Protein AF-A0A820GIW1-F1 (afdb_monomer_lite)

Structure (mmCIF, N/CA/C/O backbone):
data_AF-A0A820GIW1-F1
#
_entry.id   AF-A0A820GIW1-F1
#
loop_
_atom_site.group_PDB
_atom_site.id
_atom_site.type_symbol
_atom_site.label_atom_id
_atom_site.label_alt_id
_atom_site.label_comp_id
_atom_site.label_asym_id
_atom_site.label_entity_id
_atom_site.label_seq_id
_atom_site.pdbx_PDB_ins_code
_atom_site.Cartn_x
_atom_site.Cartn_y
_atom_site.Cartn_z
_atom_site.occupancy
_atom_site.B_iso_or_equiv
_atom_site.auth_seq_id
_atom_site.auth_comp_id
_atom_site.auth_asym_id
_atom_site.auth_atom_id
_atom_site.pdbx_PDB_model_num
ATOM 1 N N . MET A 1 1 ? -7.546 -5.037 35.128 1.00 38.88 1 MET A N 1
ATOM 2 C CA . MET A 1 1 ? -7.053 -5.198 33.742 1.00 38.88 1 MET A CA 1
ATOM 3 C C . MET A 1 1 ? -8.025 -4.453 32.841 1.00 38.88 1 MET A C 1
ATOM 5 O O . MET A 1 1 ? -9.143 -4.914 32.668 1.00 38.88 1 MET A O 1
ATOM 9 N N . SER A 1 2 ? -7.679 -3.224 32.452 1.00 40.31 2 SER A N 1
ATOM 10 C CA . SER A 1 2 ? -8.613 -2.274 31.830 1.00 40.31 2 SER A CA 1
ATOM 11 C C . SER A 1 2 ? -8.809 -2.597 30.346 1.00 40.31 2 SER A C 1
ATOM 13 O O . SER A 1 2 ? -7.866 -2.493 29.566 1.00 40.31 2 SER A O 1
ATOM 15 N N . TYR A 1 3 ? -10.025 -2.989 29.961 1.00 52.97 3 TYR A N 1
ATOM 16 C CA . TYR A 1 3 ? -10.436 -3.235 28.574 1.00 52.97 3 TYR A CA 1
ATOM 17 C C . TYR A 1 3 ? -10.751 -1.920 27.847 1.00 52.97 3 TYR A C 1
ATOM 19 O O . TYR A 1 3 ? -11.880 -1.666 27.440 1.00 52.97 3 TYR A O 1
ATOM 27 N N . LEU A 1 4 ? -9.741 -1.068 27.681 1.00 46.78 4 LEU A N 1
ATOM 28 C CA . LEU A 1 4 ? -9.825 0.134 26.848 1.00 46.78 4 LEU A CA 1
ATOM 29 C C . LEU A 1 4 ? -9.009 -0.059 25.564 1.00 46.78 4 LEU A C 1
ATOM 31 O O . LEU A 1 4 ? -8.175 0.768 25.209 1.00 46.78 4 LEU A O 1
ATOM 35 N N . TYR A 1 5 ? -9.259 -1.156 24.843 1.00 52.72 5 TYR A N 1
ATOM 36 C CA . TYR A 1 5 ? -8.835 -1.287 23.445 1.00 52.72 5 TYR A CA 1
ATOM 37 C C . TYR A 1 5 ? -9.809 -0.499 22.562 1.00 52.72 5 TYR A C 1
ATOM 39 O O . TYR A 1 5 ? -10.655 -1.051 21.867 1.00 52.72 5 TYR A O 1
ATOM 47 N N . GLY A 1 6 ? -9.767 0.825 22.698 1.00 59.09 6 GLY A N 1
ATOM 48 C CA . GLY A 1 6 ? -10.658 1.730 21.984 1.00 59.09 6 GLY A CA 1
ATOM 49 C C . GLY A 1 6 ? -10.264 1.930 20.511 1.00 59.09 6 GLY A C 1
ATOM 50 O O . GLY A 1 6 ? -9.122 1.648 20.134 1.00 59.09 6 GLY A O 1
ATOM 51 N N . PRO A 1 7 ? -11.164 2.519 19.697 1.00 61.25 7 PRO A N 1
ATOM 52 C CA . PRO A 1 7 ? -10.961 2.833 18.271 1.00 61.25 7 PRO A CA 1
ATOM 53 C C . PRO A 1 7 ? -9.671 3.611 17.949 1.00 61.25 7 PRO A C 1
ATOM 55 O O . PRO A 1 7 ? -9.206 3.612 16.814 1.00 61.25 7 PRO A O 1
ATOM 58 N N . LYS A 1 8 ? -9.048 4.241 18.950 1.00 62.84 8 LYS A N 1
ATOM 59 C CA . LYS A 1 8 ? -7.777 4.962 18.828 1.00 62.84 8 LYS A CA 1
ATOM 60 C C . LYS A 1 8 ? -6.588 4.048 18.487 1.00 62.84 8 LYS A C 1
ATOM 62 O O . LYS A 1 8 ? -5.774 4.413 17.653 1.00 62.84 8 LYS A O 1
ATOM 67 N N . ILE A 1 9 ? -6.526 2.842 19.063 1.00 70.88 9 ILE A N 1
ATOM 68 C CA . ILE A 1 9 ? -5.434 1.883 18.797 1.00 70.88 9 ILE A CA 1
ATOM 69 C C . ILE A 1 9 ? -5.519 1.350 17.361 1.00 70.88 9 ILE A C 1
ATOM 71 O O . ILE A 1 9 ? -4.498 1.127 16.715 1.00 70.88 9 ILE A O 1
ATOM 75 N N . ILE A 1 10 ? -6.743 1.176 16.853 1.00 78.69 10 ILE A N 1
ATOM 76 C CA . ILE A 1 10 ? -6.997 0.726 15.481 1.00 78.69 10 ILE A CA 1
ATOM 77 C C . ILE A 1 10 ? -6.526 1.798 14.493 1.00 78.69 10 ILE A C 1
ATOM 79 O O . ILE A 1 10 ? -5.738 1.486 13.606 1.00 78.69 10 ILE A O 1
ATOM 83 N N . LYS A 1 11 ? -6.899 3.065 14.714 1.00 82.12 11 LYS A N 1
ATOM 84 C CA . LYS A 1 11 ? -6.430 4.211 13.916 1.00 82.12 11 LYS A CA 1
ATOM 85 C C . LYS A 1 11 ? -4.911 4.319 13.854 1.00 82.12 11 LYS A C 1
ATOM 87 O O . LYS A 1 11 ? -4.337 4.395 12.770 1.00 82.12 11 LYS A O 1
ATOM 92 N N . ASP A 1 12 ? -4.249 4.271 15.007 1.00 87.38 12 ASP A N 1
ATOM 93 C CA . ASP A 1 12 ? -2.789 4.372 15.069 1.00 87.38 12 ASP A CA 1
ATOM 94 C C . ASP A 1 12 ? -2.118 3.208 14.322 1.00 87.38 12 ASP A C 1
ATOM 96 O O . ASP A 1 12 ? -1.111 3.391 13.629 1.00 87.38 12 ASP A O 1
ATOM 100 N N . LYS A 1 13 ? -2.699 2.003 14.402 1.00 86.94 13 LYS A N 1
ATOM 101 C CA . LYS A 1 13 ? -2.212 0.826 13.677 1.00 86.94 13 LYS A CA 1
ATOM 102 C C . LYS A 1 13 ? -2.390 0.958 12.162 1.00 86.94 13 LYS A C 1
ATOM 104 O O . LYS A 1 13 ? -1.460 0.629 11.429 1.00 86.94 13 LYS A O 1
ATOM 109 N N . ILE A 1 14 ? -3.534 1.465 11.707 1.00 88.31 14 ILE A N 1
ATOM 110 C CA . ILE A 1 14 ? -3.823 1.726 10.290 1.00 88.31 14 ILE A CA 1
ATOM 111 C C . ILE A 1 14 ? -2.797 2.704 9.714 1.00 88.31 14 ILE A C 1
ATOM 113 O O . ILE A 1 14 ? -2.124 2.397 8.729 1.00 88.31 14 ILE A O 1
ATOM 117 N N . LEU A 1 15 ? -2.606 3.846 10.380 1.00 90.38 15 LEU A N 1
ATOM 118 C CA . LEU A 1 15 ? -1.643 4.862 9.955 1.00 90.38 15 LEU A CA 1
ATOM 119 C C . LEU A 1 15 ? -0.205 4.326 9.954 1.00 90.38 15 LEU A C 1
ATOM 121 O O . LEU A 1 15 ? 0.573 4.635 9.050 1.00 90.38 15 LEU A O 1
ATOM 125 N N . THR A 1 16 ? 0.145 3.487 10.934 1.00 92.69 16 THR A N 1
ATOM 126 C CA . THR A 1 16 ? 1.459 2.830 10.991 1.00 92.69 16 THR A CA 1
ATOM 127 C C . THR A 1 16 ? 1.681 1.915 9.787 1.00 92.69 16 THR A C 1
ATOM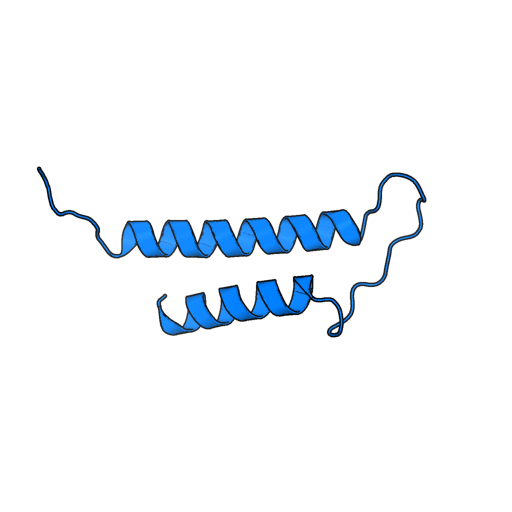 129 O O . THR A 1 16 ? 2.753 1.959 9.184 1.00 92.69 16 THR A O 1
ATOM 132 N N . ASN A 1 17 ? 0.680 1.117 9.409 1.00 91.25 17 ASN A N 1
ATOM 133 C CA . ASN A 1 17 ? 0.780 0.196 8.277 1.00 91.25 17 ASN A CA 1
ATOM 134 C C . ASN A 1 17 ? 0.898 0.947 6.938 1.00 91.25 17 ASN A C 1
ATOM 136 O O . ASN A 1 17 ? 1.774 0.627 6.138 1.00 91.25 17 ASN A O 1
ATOM 140 N N . ILE A 1 18 ? 0.093 1.996 6.728 1.00 93.31 18 ILE A N 1
ATOM 141 C CA . ILE A 1 18 ? 0.179 2.847 5.526 1.00 93.31 18 ILE A CA 1
ATOM 142 C C . ILE A 1 18 ? 1.561 3.504 5.427 1.00 93.31 18 ILE A C 1
ATOM 144 O O . ILE A 1 18 ? 2.201 3.468 4.378 1.00 93.31 18 ILE A O 1
ATOM 148 N N . SER A 1 19 ? 2.054 4.073 6.531 1.00 94.75 19 SER A N 1
ATOM 149 C CA . SER A 1 19 ? 3.370 4.718 6.580 1.00 94.75 19 SER A CA 1
ATOM 150 C C . SER A 1 19 ? 4.504 3.741 6.254 1.00 94.75 19 SER A C 1
ATOM 152 O O . SER A 1 19 ? 5.422 4.080 5.505 1.00 94.75 19 SER A O 1
ATOM 154 N N . ALA A 1 20 ? 4.429 2.508 6.766 1.00 93.69 20 ALA A N 1
ATOM 155 C CA . ALA A 1 20 ? 5.398 1.461 6.457 1.00 93.69 20 ALA A CA 1
ATOM 156 C C . ALA A 1 20 ? 5.382 1.079 4.967 1.00 93.69 20 ALA A C 1
ATOM 158 O O . ALA A 1 20 ? 6.447 1.004 4.355 1.00 93.69 20 ALA A O 1
ATOM 159 N N . ALA A 1 21 ? 4.198 0.912 4.368 1.00 93.56 21 ALA A N 1
ATOM 160 C CA . ALA A 1 21 ? 4.064 0.585 2.949 1.00 93.56 21 ALA A CA 1
ATOM 161 C C . ALA A 1 21 ? 4.621 1.693 2.036 1.00 93.56 21 ALA A C 1
ATOM 163 O O . ALA A 1 21 ? 5.375 1.408 1.107 1.00 93.56 21 ALA A O 1
ATOM 164 N N . ILE A 1 22 ? 4.340 2.967 2.340 1.00 92.62 22 ILE A N 1
ATOM 165 C CA . ILE A 1 22 ? 4.886 4.111 1.585 1.00 92.62 22 ILE A CA 1
ATOM 166 C C . ILE A 1 22 ? 6.416 4.151 1.670 1.00 92.62 22 ILE A C 1
ATOM 168 O O . ILE A 1 22 ? 7.085 4.395 0.665 1.00 92.62 22 ILE A O 1
ATOM 172 N N . ARG A 1 23 ? 6.992 3.899 2.853 1.00 92.69 23 ARG A N 1
ATOM 173 C CA . ARG A 1 23 ? 8.453 3.857 3.028 1.00 92.69 23 ARG A CA 1
ATOM 174 C C . ARG A 1 23 ? 9.098 2.753 2.207 1.00 92.69 23 ARG A C 1
ATOM 176 O O . ARG A 1 23 ? 10.161 2.981 1.642 1.00 92.69 23 ARG A O 1
ATOM 183 N N . GLU A 1 24 ? 8.463 1.591 2.126 1.00 90.06 24 GLU A N 1
ATOM 184 C CA . GLU A 1 24 ? 8.970 0.480 1.326 1.00 90.06 24 GLU A CA 1
ATOM 185 C C . GLU A 1 24 ? 8.924 0.799 -0.174 1.00 90.06 24 GLU A C 1
ATOM 187 O O . GLU A 1 24 ? 9.913 0.590 -0.872 1.00 90.06 24 GLU A O 1
ATOM 192 N N . ILE A 1 25 ? 7.833 1.404 -0.659 1.00 90.00 25 ILE A N 1
ATOM 193 C CA . ILE A 1 25 ? 7.740 1.901 -2.042 1.00 90.00 25 ILE A CA 1
ATOM 194 C C . ILE A 1 25 ? 8.848 2.921 -2.326 1.00 90.00 25 ILE A C 1
ATOM 196 O O . ILE A 1 25 ? 9.535 2.827 -3.340 1.00 90.00 25 ILE A O 1
ATOM 200 N N . HIS A 1 26 ? 9.059 3.873 -1.415 1.00 88.12 26 HIS A N 1
ATOM 201 C CA . HIS A 1 26 ? 10.112 4.874 -1.557 1.00 88.12 26 HIS A CA 1
ATOM 202 C C . HIS A 1 26 ? 11.508 4.237 -1.576 1.00 88.12 26 HIS A C 1
ATOM 204 O O . HIS A 1 26 ? 12.339 4.610 -2.397 1.00 88.12 26 HIS A O 1
ATOM 210 N N . ARG A 1 27 ? 11.766 3.251 -0.709 1.00 86.38 27 ARG A N 1
ATOM 211 C CA . ARG A 1 27 ? 13.031 2.502 -0.676 1.00 86.38 27 ARG A CA 1
ATOM 212 C C . ARG A 1 27 ? 13.316 1.812 -2.011 1.00 86.38 27 ARG A C 1
ATOM 214 O O . ARG A 1 27 ? 14.454 1.793 -2.449 1.00 86.38 27 ARG A O 1
ATOM 221 N N . LEU A 1 28 ? 12.291 1.263 -2.657 1.00 85.00 28 LEU A N 1
ATOM 222 C CA . LEU A 1 28 ? 12.424 0.585 -3.950 1.00 85.00 28 LEU A CA 1
ATOM 223 C C . LEU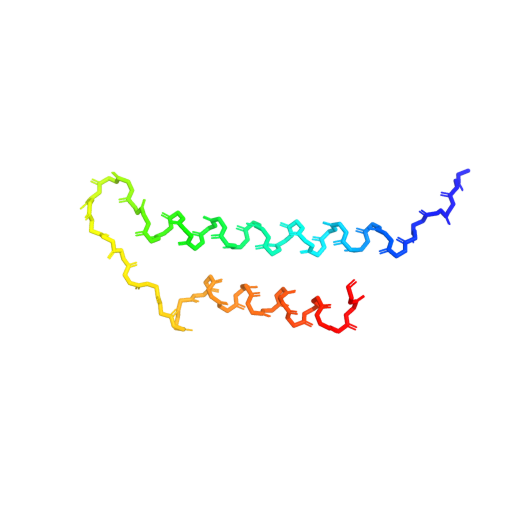 A 1 28 ? 12.578 1.555 -5.119 1.00 85.00 28 LEU A C 1
ATOM 225 O O . LEU A 1 28 ? 13.245 1.232 -6.097 1.00 85.00 28 LEU A O 1
ATOM 229 N N . ALA A 1 29 ? 11.942 2.723 -5.031 1.00 83.38 29 ALA A N 1
ATOM 230 C CA . ALA A 1 29 ? 12.067 3.776 -6.032 1.00 83.38 29 ALA A CA 1
ATOM 231 C C . ALA A 1 29 ? 13.453 4.440 -5.995 1.00 83.38 29 ALA A C 1
ATOM 233 O O . ALA A 1 29 ? 13.965 4.857 -7.033 1.00 83.38 29 ALA A O 1
ATOM 234 N N . VAL A 1 30 ? 14.053 4.532 -4.806 1.00 79.75 30 VAL A N 1
ATOM 235 C CA . VAL A 1 30 ? 15.341 5.187 -4.538 1.00 79.75 30 VAL A CA 1
ATOM 236 C C . VAL A 1 30 ? 16.394 4.136 -4.184 1.00 79.75 30 VAL A C 1
ATOM 238 O O . VAL A 1 30 ? 17.051 4.249 -3.159 1.00 79.75 30 VAL A O 1
ATOM 241 N N . ASP A 1 31 ? 16.523 3.078 -4.991 1.00 68.88 31 ASP A N 1
ATOM 242 C CA . ASP A 1 31 ? 17.544 2.050 -4.758 1.00 68.88 31 ASP A CA 1
ATOM 243 C C . ASP A 1 31 ? 18.941 2.706 -4.780 1.00 68.88 31 ASP A C 1
ATOM 245 O O . ASP A 1 31 ? 19.448 3.124 -5.827 1.00 68.88 31 ASP A O 1
ATOM 249 N N . ASP A 1 32 ? 19.498 2.883 -3.579 1.00 57.94 32 ASP A N 1
ATOM 250 C CA . ASP A 1 32 ? 20.584 3.822 -3.245 1.00 57.94 32 ASP A CA 1
ATOM 251 C C . ASP A 1 32 ? 21.914 3.446 -3.929 1.00 57.94 32 ASP A C 1
ATOM 253 O O . ASP A 1 32 ? 22.830 4.258 -4.044 1.00 57.94 32 ASP A O 1
ATOM 257 N N . ASP A 1 33 ? 22.005 2.213 -4.435 1.00 61.44 33 ASP A N 1
ATOM 258 C CA . ASP A 1 33 ? 23.243 1.610 -4.931 1.00 61.44 33 ASP A CA 1
ATOM 259 C C . ASP A 1 33 ? 23.450 1.779 -6.449 1.00 61.44 33 ASP A C 1
ATOM 261 O O . ASP A 1 33 ? 24.561 1.600 -6.942 1.00 61.44 33 ASP A O 1
ATOM 265 N N . ASN A 1 34 ? 22.411 2.154 -7.214 1.00 59.28 34 ASN A N 1
ATOM 266 C CA . ASN A 1 34 ? 22.487 2.157 -8.685 1.00 59.28 34 ASN A CA 1
ATOM 267 C C . ASN A 1 34 ? 22.020 3.444 -9.386 1.00 59.28 34 ASN A C 1
ATOM 269 O O . ASN A 1 34 ? 21.979 3.466 -10.616 1.00 59.28 34 ASN A O 1
ATOM 273 N N . GLN A 1 35 ? 21.652 4.508 -8.651 1.00 57.41 35 GLN A N 1
ATOM 274 C CA . GLN A 1 35 ? 21.149 5.803 -9.180 1.00 57.41 35 GLN A CA 1
ATOM 275 C C . GLN A 1 35 ? 20.038 5.703 -10.245 1.00 57.41 35 GLN A C 1
ATOM 277 O O . GLN A 1 35 ? 19.686 6.686 -10.898 1.00 57.41 35 GLN A O 1
ATOM 282 N N . THR A 1 36 ? 19.461 4.521 -10.436 1.00 57.56 36 THR A N 1
ATOM 283 C CA . THR A 1 36 ? 18.451 4.275 -11.451 1.00 57.56 36 THR A CA 1
ATOM 284 C C . THR A 1 36 ? 17.135 4.270 -10.707 1.00 57.56 36 THR A C 1
ATOM 286 O O . THR A 1 36 ? 16.771 3.264 -10.106 1.00 57.56 36 THR A O 1
ATOM 289 N N . SER A 1 37 ? 16.451 5.416 -10.679 1.00 65.19 37 SER A N 1
ATOM 290 C CA . SER A 1 37 ? 15.119 5.485 -10.085 1.00 65.19 37 SER A CA 1
ATOM 291 C C . SER A 1 37 ? 14.227 4.450 -10.761 1.00 65.19 37 SER A C 1
ATOM 293 O O . SER A 1 37 ? 13.895 4.577 -11.943 1.00 65.19 37 SER A O 1
ATOM 295 N N . ARG A 1 38 ? 13.866 3.397 -10.026 1.00 78.88 38 ARG A N 1
ATOM 296 C CA . ARG A 1 38 ? 12.934 2.394 -10.526 1.00 78.88 38 ARG A CA 1
ATOM 297 C C . ARG A 1 38 ? 11.563 3.045 -10.589 1.00 78.88 38 ARG A C 1
ATOM 299 O O . ARG A 1 38 ? 11.047 3.525 -9.581 1.00 78.88 38 ARG A O 1
ATOM 306 N N . ILE A 1 39 ? 10.964 3.042 -11.775 1.00 81.94 39 ILE A N 1
ATOM 307 C CA . ILE A 1 39 ? 9.569 3.441 -11.931 1.00 81.94 39 ILE A CA 1
ATOM 30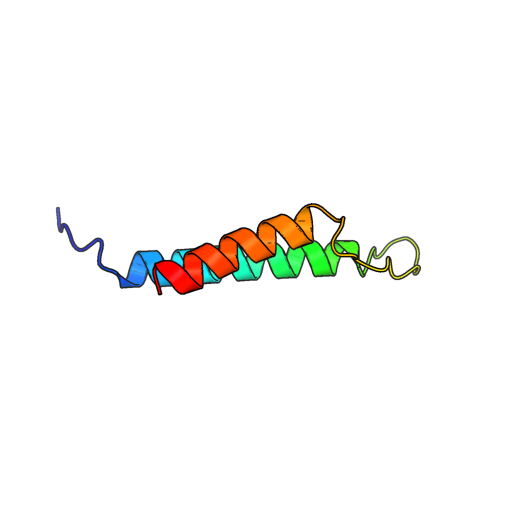8 C C . ILE A 1 39 ? 8.723 2.371 -11.247 1.00 81.94 39 ILE A C 1
ATOM 310 O O . ILE A 1 39 ? 8.711 1.219 -11.675 1.00 81.94 39 ILE A O 1
ATOM 314 N N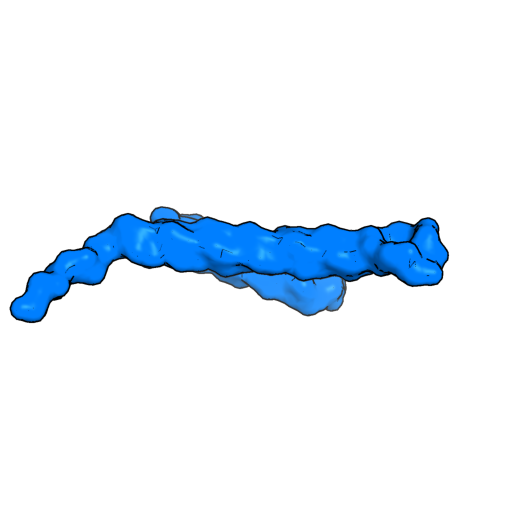 . ILE A 1 40 ? 8.055 2.763 -10.167 1.00 85.62 40 ILE A N 1
ATOM 315 C CA . ILE A 1 40 ? 7.070 1.927 -9.489 1.00 85.62 40 ILE A CA 1
ATOM 316 C C . ILE A 1 40 ? 5.759 2.027 -10.264 1.00 85.62 40 ILE A C 1
ATOM 318 O O . ILE A 1 40 ? 5.297 3.118 -10.601 1.00 85.62 40 ILE A O 1
ATOM 322 N N . THR A 1 41 ? 5.178 0.878 -10.558 1.00 87.31 41 THR A N 1
ATOM 323 C CA . THR A 1 41 ? 3.977 0.706 -11.367 1.00 87.31 41 THR A CA 1
ATOM 324 C C . THR A 1 41 ? 2.889 0.007 -10.561 1.00 87.31 41 THR A C 1
ATOM 326 O O . THR A 1 41 ? 3.132 -0.521 -9.479 1.00 87.31 41 THR A O 1
ATOM 329 N N 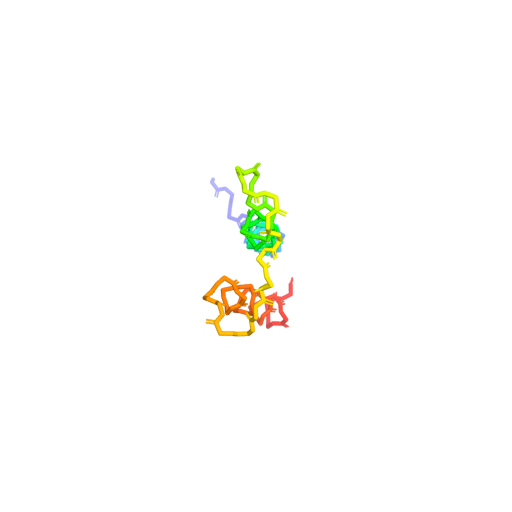. ASN A 1 42 ? 1.671 -0.025 -11.099 1.00 86.62 42 ASN A N 1
ATOM 330 C CA . ASN A 1 42 ? 0.555 -0.708 -10.445 1.00 86.62 42 ASN A CA 1
ATOM 331 C C . ASN A 1 42 ? 0.723 -2.233 -10.380 1.00 86.62 42 ASN A C 1
ATOM 333 O O . ASN A 1 42 ? -0.007 -2.855 -9.622 1.00 86.62 42 ASN A O 1
ATOM 337 N N . ASP A 1 43 ? 1.658 -2.811 -11.139 1.00 88.75 43 ASP A N 1
ATOM 338 C CA . ASP A 1 43 ? 1.953 -4.249 -11.112 1.00 88.75 43 ASP A CA 1
ATOM 339 C C . ASP A 1 43 ? 2.891 -4.629 -9.948 1.00 88.75 43 ASP A C 1
ATOM 341 O O . ASP A 1 43 ? 3.098 -5.809 -9.654 1.00 88.75 43 ASP A O 1
ATOM 345 N N . ASP A 1 44 ? 3.484 -3.639 -9.272 1.00 88.44 44 ASP A N 1
ATOM 346 C CA . ASP A 1 44 ? 4.361 -3.868 -8.133 1.00 88.44 44 ASP A CA 1
ATOM 347 C C . ASP A 1 44 ? 3.546 -4.243 -6.889 1.00 88.44 44 ASP A C 1
ATOM 349 O O . ASP A 1 44 ? 2.658 -3.513 -6.439 1.00 88.44 44 ASP A O 1
ATOM 353 N N . TRP A 1 45 ? 3.893 -5.375 -6.268 1.00 89.75 45 TRP A N 1
ATOM 354 C CA . TRP A 1 45 ? 3.163 -5.900 -5.109 1.00 89.75 45 TRP A CA 1
ATOM 355 C C . TRP A 1 45 ? 3.098 -4.908 -3.937 1.00 89.75 45 TRP A C 1
ATOM 357 O O . TRP A 1 45 ? 2.137 -4.913 -3.170 1.00 89.75 45 TRP A O 1
ATOM 367 N N . GLN A 1 46 ? 4.089 -4.025 -3.802 1.00 90.81 46 GLN A N 1
ATOM 368 C CA . GLN A 1 46 ? 4.123 -3.000 -2.763 1.00 90.81 46 GLN A CA 1
ATOM 369 C C . GLN A 1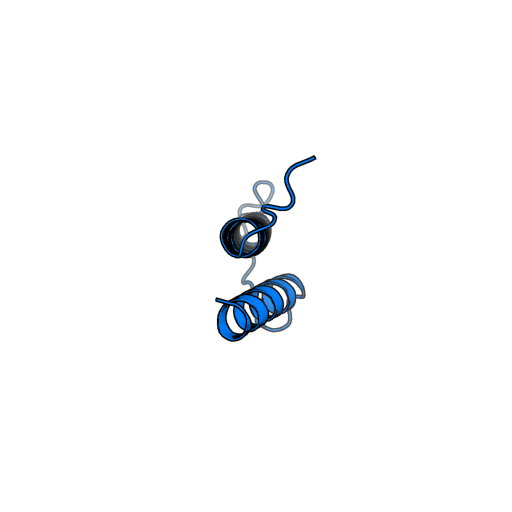 46 ? 3.031 -1.946 -2.955 1.00 90.81 46 GLN A C 1
ATOM 371 O O . GLN A 1 46 ? 2.481 -1.458 -1.968 1.00 90.81 46 GLN A O 1
ATOM 376 N N . VAL A 1 47 ? 2.679 -1.630 -4.206 1.00 91.50 47 VAL A N 1
ATOM 377 C CA . VAL A 1 47 ? 1.552 -0.744 -4.518 1.00 91.50 47 VAL A CA 1
ATOM 378 C C . VAL A 1 47 ? 0.242 -1.427 -4.144 1.00 91.50 47 VAL A C 1
ATOM 380 O O . VAL A 1 47 ? -0.586 -0.809 -3.480 1.00 91.50 47 VAL A O 1
ATOM 383 N N . HIS A 1 48 ? 0.083 -2.715 -4.458 1.00 93.19 48 HIS A N 1
ATOM 384 C CA . HIS A 1 48 ? -1.084 -3.487 -4.020 1.00 93.19 48 HIS A CA 1
ATOM 385 C C . HIS A 1 48 ? -1.226 -3.522 -2.490 1.00 93.19 48 HIS A C 1
ATOM 387 O O . HIS A 1 48 ? -2.303 -3.248 -1.971 1.00 93.19 48 HIS A O 1
ATOM 393 N N . CYS A 1 49 ? -0.134 -3.763 -1.763 1.00 91.88 49 CYS A N 1
ATOM 394 C CA . CYS A 1 49 ? -0.124 -3.769 -0.298 1.00 91.88 49 CYS A CA 1
ATOM 395 C C . CYS A 1 49 ? -0.526 -2.404 0.300 1.00 91.88 49 CYS A C 1
ATOM 397 O O . CYS A 1 49 ? -1.297 -2.331 1.259 1.00 91.88 49 CYS A O 1
ATOM 399 N N . LEU A 1 50 ? -0.059 -1.298 -0.294 1.00 93.56 50 LEU A N 1
ATOM 400 C CA . LEU A 1 50 ? -0.497 0.043 0.096 1.00 93.56 50 LEU A CA 1
ATOM 401 C C . LEU A 1 50 ? -2.004 0.234 -0.133 1.00 93.56 50 LEU A C 1
ATOM 403 O O . LEU A 1 50 ? -2.682 0.769 0.744 1.00 93.56 50 LEU A O 1
ATOM 407 N N . LEU A 1 51 ? -2.524 -0.197 -1.285 1.00 93.12 51 LEU A N 1
ATOM 408 C CA . LEU A 1 51 ? -3.947 -0.083 -1.609 1.00 93.12 51 LEU A CA 1
ATOM 409 C C . LEU A 1 51 ? -4.816 -0.875 -0.627 1.00 93.12 51 LEU A C 1
ATOM 411 O O . LEU A 1 51 ? -5.794 -0.330 -0.133 1.00 93.12 51 LEU A O 1
ATOM 415 N N . GLU A 1 52 ? -4.418 -2.089 -0.244 1.00 92.31 52 GLU A N 1
ATOM 416 C CA . GLU A 1 52 ? -5.137 -2.875 0.769 1.00 92.31 52 GLU A CA 1
ATOM 417 C C . GLU A 1 52 ? -5.193 -2.163 2.129 1.00 92.31 52 GLU A C 1
ATOM 419 O O . GLU A 1 52 ? -6.228 -2.149 2.801 1.00 92.31 52 GLU A O 1
ATOM 424 N N . HIS A 1 53 ? -4.090 -1.536 2.552 1.00 91.94 53 HIS A N 1
ATOM 425 C CA . HIS A 1 53 ? -4.068 -0.757 3.790 1.00 91.94 53 HIS A CA 1
ATOM 426 C C . HIS A 1 53 ? -4.924 0.511 3.710 1.00 91.94 53 HIS A C 1
ATOM 428 O O . HIS A 1 53 ? -5.538 0.885 4.712 1.00 91.94 53 HIS A O 1
ATOM 434 N N . LEU A 1 54 ? -4.985 1.160 2.546 1.00 92.00 54 LEU A N 1
ATOM 435 C CA . LEU A 1 54 ? -5.850 2.315 2.311 1.00 92.00 54 LEU A CA 1
ATOM 436 C C . LEU A 1 54 ? -7.327 1.917 2.270 1.00 92.00 54 LEU A C 1
ATOM 438 O O . LEU A 1 54 ? -8.138 2.589 2.898 1.00 92.00 54 LEU A O 1
ATOM 442 N N . ASP A 1 55 ? -7.675 0.809 1.620 1.00 93.12 55 ASP A N 1
ATOM 443 C CA . ASP A 1 55 ? -9.038 0.272 1.617 1.00 93.12 55 ASP A CA 1
ATOM 444 C C . ASP A 1 55 ? -9.484 -0.070 3.038 1.00 93.12 55 ASP A C 1
ATOM 446 O O . ASP A 1 55 ? -10.570 0.316 3.474 1.00 93.12 55 ASP A O 1
ATOM 450 N N . PHE A 1 56 ? -8.612 -0.716 3.813 1.00 88.56 56 PHE A N 1
ATOM 451 C CA . PHE A 1 56 ? -8.873 -0.978 5.221 1.00 88.56 56 PHE A CA 1
ATOM 452 C C . PHE A 1 56 ? -9.051 0.327 6.021 1.00 88.56 56 PHE A C 1
ATOM 454 O O . PHE A 1 56 ? -9.966 0.428 6.835 1.00 88.56 56 PHE A O 1
ATOM 461 N N . ALA A 1 57 ? -8.249 1.363 5.767 1.00 88.75 57 ALA A N 1
ATOM 462 C CA . ALA A 1 57 ? -8.437 2.670 6.399 1.00 88.75 57 ALA A CA 1
ATOM 463 C C . ALA A 1 57 ? -9.778 3.317 6.030 1.00 88.75 57 ALA A C 1
ATOM 465 O O . ALA A 1 57 ? -10.478 3.833 6.891 1.00 88.75 57 ALA A O 1
ATOM 466 N N . LEU A 1 58 ? -10.186 3.256 4.764 1.00 87.56 58 LEU A N 1
ATOM 467 C CA . LEU A 1 58 ? -11.459 3.825 4.319 1.00 87.56 58 LEU A CA 1
ATOM 468 C C . LEU A 1 58 ? -12.666 3.096 4.923 1.00 87.56 58 LEU A C 1
ATOM 470 O O . LEU A 1 58 ? -13.681 3.728 5.212 1.00 87.56 58 LEU A O 1
ATOM 474 N N . LEU A 1 59 ? -12.556 1.783 5.138 1.00 86.88 59 LEU A N 1
ATOM 475 C CA . LEU A 1 59 ? -13.621 0.969 5.726 1.00 86.88 59 LEU A CA 1
ATOM 476 C C . LEU A 1 59 ? -13.721 1.114 7.250 1.00 86.88 59 LEU A C 1
ATOM 478 O O . LEU A 1 59 ? -14.827 1.085 7.791 1.00 86.88 59 LEU A O 1
ATOM 482 N N . TYR A 1 60 ? -12.588 1.245 7.945 1.00 79.38 60 TYR A N 1
ATOM 483 C CA . TYR A 1 60 ? -12.524 1.178 9.412 1.00 79.38 60 TYR A CA 1
ATOM 484 C C . TYR A 1 60 ? -12.154 2.506 10.095 1.00 79.38 60 TYR A C 1
ATOM 486 O O . TYR A 1 60 ? -12.264 2.605 11.321 1.00 79.38 60 TYR A O 1
ATOM 494 N N . GLY A 1 61 ? -11.812 3.528 9.305 1.00 60.03 61 GLY A N 1
ATOM 495 C CA . GLY A 1 61 ? -11.559 4.911 9.708 1.00 60.03 61 GLY A CA 1
ATOM 496 C C . GLY A 1 61 ? -10.185 5.117 10.300 1.00 60.03 61 GLY A C 1
ATOM 497 O O . GLY A 1 61 ? -10.177 5.468 11.494 1.00 60.03 61 GLY A O 1
#

Radius of gyration: 15.34 Å; chains: 1; bounding box: 37×12×46 Å

pLDDT: mean 79.94, std 15.25, range [38.88, 94.75]

Foldseek 3Di:
DDPCPDLVVVVVVLVVQLVVLVVVVVCQQCVPPPNHRDDDDPVDVSVVSNVVSVVVVVVSD

Sequence (61 aa):
MSYLYGPKIIKDKILTNISAAIREIHRLAVDDDNQTSRIITNDDWQVHCLLEHLDFALLYG

Secondary structure (DSSP, 8-state):
------HHHHHHHHHHHHHHHHHHHHHHHT-TTT-------TTSHHHHHHHHHHHHHHHH-

Organism: NCBI:txid392032